Protein AF-A0A378INN4-F1 (afdb_monomer_lite)

Sequence (80 aa):
MNLIMDKEQIIQSPVGLKPHVVLLGAGASMVSFPCGDANGNRLPVMNNLIEIVHLEEILKKHHLNPTVNFEKIYRLINIL

Structure (mmCIF, N/CA/C/O backbone):
data_AF-A0A378INN4-F1
#
_entry.id   AF-A0A378INN4-F1
#
loop_
_atom_site.group_PDB
_atom_site.id
_atom_site.type_symbol
_atom_site.label_atom_id
_atom_site.label_alt_id
_atom_site.label_comp_id
_atom_site.label_asym_id
_atom_site.label_entity_id
_atom_site.label_seq_id
_atom_site.pdbx_PDB_ins_code
_atom_site.Cartn_x
_atom_site.Cartn_y
_atom_site.Cartn_z
_atom_site.occupancy
_atom_site.B_iso_or_equiv
_atom_site.auth_seq_id
_atom_site.auth_comp_id
_atom_site.auth_asym_id
_atom_site.auth_atom_id
_atom_site.pdbx_PDB_model_num
ATOM 1 N N . MET A 1 1 ? -38.271 7.597 2.231 1.00 37.72 1 MET A N 1
ATOM 2 C CA . MET A 1 1 ? -37.566 8.892 2.320 1.00 37.72 1 MET A CA 1
ATOM 3 C C . MET A 1 1 ? -36.138 8.651 1.853 1.00 37.72 1 MET A C 1
ATOM 5 O O . MET A 1 1 ? -35.395 8.001 2.574 1.00 37.72 1 MET A O 1
ATOM 9 N N . ASN A 1 2 ? -35.788 9.033 0.620 1.00 42.56 2 ASN A N 1
ATOM 10 C CA . ASN A 1 2 ? -34.409 8.891 0.142 1.00 42.56 2 ASN A CA 1
ATOM 11 C C . ASN A 1 2 ? -33.590 10.039 0.726 1.00 42.56 2 ASN A C 1
ATOM 13 O O . ASN A 1 2 ? -33.764 11.188 0.331 1.00 42.56 2 ASN A O 1
ATOM 17 N N . LEU A 1 3 ? -32.738 9.722 1.698 1.00 55.38 3 LEU A N 1
ATOM 18 C CA . LEU A 1 3 ? -31.713 10.635 2.185 1.00 55.38 3 LEU A CA 1
ATOM 19 C C . LEU A 1 3 ? -30.649 10.754 1.093 1.00 55.38 3 LEU A C 1
ATOM 21 O O . LEU A 1 3 ? -29.837 9.850 0.907 1.00 55.38 3 LEU A O 1
ATOM 25 N N . ILE A 1 4 ? -30.681 11.856 0.347 1.00 62.56 4 ILE A N 1
ATOM 26 C CA . ILE A 1 4 ? -29.542 12.279 -0.464 1.00 62.56 4 ILE A CA 1
ATOM 27 C C . ILE A 1 4 ? -28.532 12.843 0.537 1.00 62.56 4 ILE A C 1
ATOM 29 O O . ILE A 1 4 ? -28.677 13.975 0.987 1.00 62.56 4 ILE A O 1
ATOM 33 N N . MET A 1 5 ? -27.583 12.013 0.972 1.00 64.25 5 MET A N 1
ATOM 34 C CA . MET A 1 5 ? -26.469 12.474 1.798 1.00 64.25 5 MET A CA 1
ATOM 35 C C . MET A 1 5 ? -25.412 13.108 0.904 1.00 64.25 5 MET A C 1
ATOM 37 O O . MET A 1 5 ? -25.058 12.555 -0.140 1.00 64.25 5 MET A O 1
ATOM 41 N N . ASP A 1 6 ? -24.907 14.258 1.333 1.00 74.62 6 ASP A N 1
ATOM 42 C CA . ASP A 1 6 ? -23.761 14.887 0.699 1.00 74.62 6 ASP A CA 1
ATOM 43 C C . ASP A 1 6 ? -22.476 14.065 0.931 1.00 74.62 6 ASP A C 1
ATOM 45 O O . ASP A 1 6 ? -22.337 13.343 1.925 1.00 74.62 6 ASP A O 1
ATOM 49 N N . LYS A 1 7 ? -21.526 14.168 -0.004 1.00 71.25 7 LYS A N 1
ATOM 50 C CA . LYS A 1 7 ? -20.246 13.446 0.018 1.00 71.25 7 LYS A CA 1
ATOM 51 C C . LYS A 1 7 ? -19.474 13.707 1.307 1.00 71.25 7 LYS A C 1
ATOM 53 O O . LYS A 1 7 ? -18.899 12.775 1.865 1.00 71.25 7 LYS A O 1
ATOM 58 N N . GLU A 1 8 ? -19.481 14.946 1.794 1.00 74.38 8 GLU A N 1
ATOM 59 C CA . GLU A 1 8 ? -18.764 15.329 3.012 1.00 74.38 8 GLU A CA 1
ATOM 60 C C . GLU A 1 8 ? -19.371 14.667 4.254 1.00 74.38 8 GLU A C 1
ATOM 62 O O . GLU A 1 8 ? -18.639 14.169 5.110 1.00 74.38 8 GLU A O 1
ATOM 67 N N . GLN A 1 9 ? -20.702 14.560 4.315 1.00 67.25 9 GLN A N 1
ATOM 68 C CA . GLN A 1 9 ? -21.396 13.896 5.421 1.00 67.25 9 GLN A CA 1
ATOM 69 C C . GLN A 1 9 ? -21.137 12.385 5.452 1.00 67.25 9 GLN A C 1
ATOM 71 O O . GLN A 1 9 ? -20.972 11.828 6.535 1.00 67.25 9 GLN A O 1
ATOM 76 N N . ILE A 1 10 ? -21.038 11.728 4.291 1.00 68.69 10 I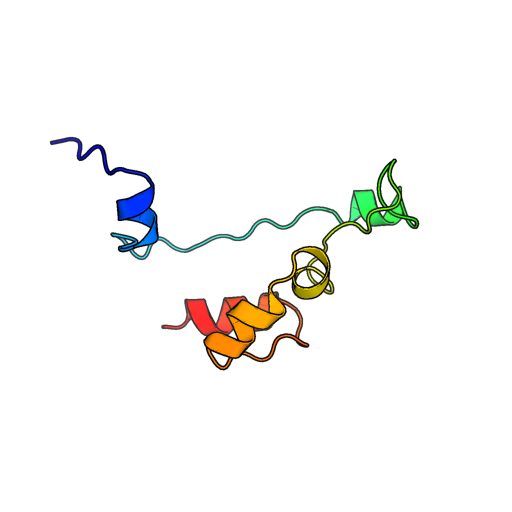LE A N 1
ATOM 77 C CA . ILE A 1 10 ? -20.695 10.296 4.196 1.00 68.69 10 ILE A CA 1
ATOM 78 C C . ILE A 1 10 ? -19.261 10.034 4.678 1.00 68.69 10 ILE A C 1
ATOM 80 O O . ILE A 1 10 ? -19.004 9.017 5.319 1.00 68.69 10 ILE A O 1
ATOM 84 N N . ILE A 1 11 ? -18.329 10.947 4.389 1.00 68.00 11 ILE A N 1
ATOM 85 C CA . ILE A 1 11 ? -16.933 10.839 4.838 1.00 68.00 11 ILE A CA 1
ATOM 86 C C . ILE A 1 11 ? -16.834 11.039 6.356 1.00 68.00 11 ILE A C 1
ATOM 88 O O . ILE A 1 11 ? -16.105 10.311 7.027 1.00 68.00 11 ILE A O 1
ATOM 92 N N . GLN A 1 12 ? -17.561 12.019 6.902 1.00 63.56 12 GLN A N 1
ATOM 93 C CA . GLN A 1 12 ? -17.504 12.362 8.327 1.00 63.56 12 GLN A CA 1
ATOM 94 C C . GLN A 1 12 ? -18.280 11.386 9.218 1.00 63.56 12 GLN A C 1
ATOM 96 O O . GLN A 1 12 ? -17.906 11.167 10.369 1.00 63.56 12 GLN A O 1
ATOM 101 N N . SER A 1 13 ? -19.357 10.800 8.700 1.00 60.81 13 SER A N 1
ATOM 102 C CA . SER A 1 13 ? -20.153 9.795 9.393 1.00 60.81 13 SER A CA 1
ATOM 103 C C . SER A 1 13 ? -20.537 8.706 8.393 1.00 60.81 13 SER A C 1
ATOM 105 O O . SER A 1 13 ? -21.560 8.825 7.716 1.00 60.81 13 SER A O 1
ATOM 107 N N . PRO A 1 14 ? -19.726 7.640 8.266 1.00 60.88 14 PRO A N 1
ATOM 108 C CA . PRO A 1 14 ? -20.072 6.498 7.434 1.00 60.88 14 PRO A CA 1
ATOM 109 C C . PRO A 1 14 ? -21.263 5.768 8.076 1.00 60.88 14 PRO A C 1
ATOM 111 O O . PRO A 1 14 ? -21.109 4.846 8.876 1.00 60.88 14 PRO A O 1
ATOM 114 N N . VAL A 1 15 ? -22.484 6.230 7.795 1.00 51.88 15 VAL A N 1
ATOM 115 C CA . VAL A 1 15 ? -23.706 5.642 8.347 1.00 51.88 15 VAL A CA 1
ATOM 116 C C . VAL A 1 15 ? -23.929 4.280 7.691 1.00 51.88 15 VAL A C 1
ATOM 118 O O . VAL A 1 15 ? -24.297 4.180 6.521 1.00 51.88 15 VAL A O 1
ATOM 121 N N . GLY A 1 16 ? -23.714 3.224 8.476 1.00 55.72 16 GLY A N 1
ATOM 122 C CA . GLY A 1 16 ? -23.872 1.831 8.071 1.00 55.72 16 GLY A CA 1
ATOM 123 C C . GLY A 1 16 ? -22.524 1.161 7.832 1.00 55.72 16 GLY A C 1
ATOM 124 O O . GLY A 1 16 ? -21.953 1.303 6.755 1.00 55.72 16 GLY A O 1
ATOM 125 N N . LEU A 1 17 ? -22.079 0.385 8.829 1.00 56.78 17 LEU A N 1
ATOM 126 C CA . LEU A 1 17 ? -20.968 -0.582 8.814 1.00 56.78 17 LEU A CA 1
ATOM 127 C C . LEU A 1 17 ? -21.195 -1.680 7.758 1.00 56.78 17 LEU A C 1
ATOM 129 O O . LEU A 1 17 ? -21.308 -2.867 8.062 1.00 56.78 17 LEU A O 1
ATOM 133 N N . LYS A 1 18 ? -21.360 -1.297 6.494 1.00 59.97 18 LYS A N 1
ATOM 134 C CA . LYS A 1 18 ? -21.372 -2.252 5.397 1.00 59.97 18 LYS A CA 1
ATOM 135 C C . LYS A 1 18 ? -19.953 -2.806 5.290 1.00 59.97 18 LYS A C 1
ATOM 137 O O . LYS A 1 18 ? -19.014 -2.016 5.394 1.00 59.97 18 LYS A O 1
ATOM 142 N N . PRO A 1 19 ? -19.782 -4.122 5.083 1.00 66.19 19 PRO A N 1
ATOM 143 C CA . PRO A 1 19 ? -18.463 -4.700 4.887 1.00 66.19 19 PRO A CA 1
ATOM 144 C C . PRO A 1 19 ? -17.727 -3.903 3.816 1.00 66.19 19 PRO A C 1
ATOM 146 O O . PRO A 1 19 ? -18.184 -3.819 2.672 1.00 66.19 19 PRO A O 1
ATOM 149 N N . HIS A 1 20 ? -16.623 -3.267 4.195 1.00 72.44 20 HIS A N 1
ATOM 150 C CA . HIS A 1 20 ? -15.781 -2.610 3.218 1.00 72.44 20 HIS A CA 1
ATOM 151 C C . HIS A 1 20 ? -15.137 -3.719 2.374 1.00 72.44 20 HIS A C 1
ATOM 153 O O . HIS A 1 20 ? -14.728 -4.764 2.896 1.00 72.44 20 HIS A O 1
ATOM 159 N N . VAL A 1 21 ? -15.024 -3.503 1.067 1.00 71.62 21 VAL A N 1
ATOM 160 C CA . VAL A 1 21 ? -14.271 -4.387 0.172 1.00 71.62 21 VAL A CA 1
ATOM 161 C C . VAL A 1 21 ? -13.243 -3.539 -0.552 1.00 71.62 21 VAL A C 1
ATOM 163 O O . VAL A 1 21 ? -13.594 -2.578 -1.235 1.00 71.62 21 VAL A O 1
ATOM 166 N N . VAL A 1 22 ? -11.971 -3.905 -0.414 1.00 74.19 22 VAL A N 1
ATOM 167 C CA . VAL A 1 22 ? -10.874 -3.297 -1.167 1.00 74.19 22 VAL A CA 1
ATOM 168 C C . VAL A 1 22 ? -10.494 -4.249 -2.289 1.00 74.19 22 VAL A C 1
ATOM 170 O O . VAL A 1 22 ? -9.923 -5.311 -2.053 1.00 74.19 22 VAL A O 1
ATOM 173 N N . LEU A 1 23 ? -10.828 -3.865 -3.520 1.00 75.31 23 LEU A N 1
ATOM 174 C CA . LEU A 1 23 ? -10.366 -4.548 -4.724 1.00 75.31 23 LEU A CA 1
ATOM 175 C C . LEU A 1 23 ? -9.127 -3.824 -5.235 1.00 75.31 23 LEU A C 1
ATOM 177 O O . LEU A 1 23 ? -9.217 -2.705 -5.735 1.00 75.31 23 LEU A O 1
ATOM 181 N N . LEU A 1 24 ? -7.972 -4.468 -5.101 1.00 78.94 24 LEU A N 1
ATOM 182 C CA . LEU A 1 24 ? -6.712 -3.937 -5.594 1.00 78.94 24 LEU A CA 1
ATOM 183 C C . LEU A 1 24 ? -6.227 -4.774 -6.777 1.00 78.94 24 LEU A C 1
ATOM 185 O O . LEU A 1 24 ? -5.978 -5.971 -6.639 1.00 78.94 24 LEU A O 1
ATOM 189 N N . GLY A 1 25 ? -6.089 -4.141 -7.940 1.00 72.81 25 GLY A N 1
ATOM 190 C CA . GLY A 1 25 ? -5.674 -4.795 -9.175 1.00 72.81 25 GLY A CA 1
ATOM 191 C C . GLY A 1 25 ? -4.575 -4.013 -9.880 1.00 72.81 25 GLY A C 1
ATOM 192 O O . GLY A 1 25 ? -4.824 -2.939 -10.408 1.00 72.81 25 GLY A O 1
ATOM 193 N N . ALA A 1 26 ? -3.370 -4.576 -9.917 1.00 83.69 26 ALA A N 1
ATOM 194 C CA . ALA A 1 26 ? -2.307 -4.172 -10.842 1.00 83.69 26 ALA A CA 1
ATOM 195 C C . ALA A 1 26 ? -1.291 -5.301 -11.087 1.00 83.69 26 ALA A C 1
ATOM 197 O O . ALA A 1 26 ? -0.237 -5.051 -11.649 1.00 83.69 26 ALA A O 1
ATOM 198 N N . GLY A 1 27 ? -1.573 -6.545 -10.670 1.00 84.75 27 GLY A N 1
ATOM 199 C CA . GLY A 1 27 ? -0.600 -7.644 -10.743 1.00 84.75 27 GLY A CA 1
ATOM 200 C C . GLY A 1 27 ? -0.153 -7.946 -12.175 1.00 84.75 27 GLY A C 1
ATOM 201 O O . GLY A 1 27 ? 1.039 -7.939 -12.458 1.00 84.75 27 GLY A O 1
ATOM 202 N N . ALA A 1 28 ? -1.106 -8.123 -13.095 1.00 87.56 28 ALA A N 1
ATOM 203 C CA . ALA A 1 28 ? -0.796 -8.311 -14.513 1.00 87.56 28 ALA A CA 1
ATOM 204 C C . ALA A 1 28 ? -0.097 -7.078 -15.108 1.00 87.56 28 ALA A C 1
ATOM 206 O O . ALA A 1 28 ? 0.903 -7.212 -15.805 1.00 87.56 28 ALA A O 1
ATOM 207 N N . SER A 1 29 ? -0.573 -5.876 -14.770 1.00 88.56 29 SER A N 1
ATOM 208 C CA . SER A 1 29 ? 0.040 -4.625 -15.216 1.00 88.56 29 SER A CA 1
ATOM 209 C C . SER A 1 29 ? 1.479 -4.475 -14.715 1.00 88.56 29 SER A C 1
ATOM 211 O O . SER A 1 29 ? 2.329 -4.060 -15.482 1.00 88.56 29 SER A O 1
ATOM 213 N N . MET A 1 30 ? 1.794 -4.869 -13.480 1.00 91.00 30 MET A N 1
ATOM 214 C CA . MET A 1 30 ? 3.158 -4.828 -12.938 1.00 91.00 30 MET A CA 1
ATOM 215 C C . MET A 1 30 ? 4.105 -5.782 -13.661 1.00 91.00 30 MET A C 1
ATOM 217 O O . MET A 1 30 ? 5.281 -5.469 -13.807 1.00 91.00 30 MET A O 1
ATOM 221 N N . VAL A 1 31 ? 3.605 -6.930 -14.127 1.00 89.56 31 VAL A N 1
ATOM 222 C CA . VAL A 1 31 ? 4.399 -7.865 -14.937 1.00 89.56 31 VAL A CA 1
ATOM 223 C C . VAL A 1 31 ? 4.628 -7.304 -16.342 1.00 89.56 31 VAL A C 1
ATOM 225 O O . VAL A 1 31 ? 5.736 -7.394 -16.863 1.00 89.56 31 VAL A O 1
ATOM 228 N N . SER A 1 32 ? 3.604 -6.697 -16.942 1.00 92.56 32 SER A N 1
ATOM 229 C CA . SER A 1 32 ? 3.691 -6.099 -18.281 1.00 92.56 32 SER A CA 1
ATOM 230 C C . SER A 1 32 ? 4.476 -4.783 -18.310 1.00 92.56 32 SER A C 1
ATOM 232 O O . SER A 1 32 ? 5.060 -4.437 -19.333 1.00 92.56 32 SER A O 1
ATOM 234 N N . PHE A 1 33 ? 4.492 -4.053 -17.196 1.00 91.94 33 PHE A N 1
ATOM 235 C CA . PHE A 1 33 ? 5.089 -2.729 -17.051 1.00 91.94 33 PHE A CA 1
ATOM 236 C C . PHE A 1 33 ? 6.032 -2.696 -15.832 1.00 91.94 33 PHE A C 1
ATOM 238 O O . PHE A 1 33 ? 5.754 -2.019 -14.839 1.00 91.94 33 PHE A O 1
ATOM 245 N N . PRO A 1 34 ? 7.168 -3.422 -15.877 1.00 87.94 34 PRO A N 1
ATOM 246 C CA . PRO A 1 34 ? 8.071 -3.561 -14.730 1.00 87.94 34 PRO A CA 1
ATOM 247 C C . PRO A 1 34 ? 8.725 -2.237 -14.310 1.00 87.94 34 PRO A C 1
ATOM 249 O O . PRO A 1 34 ? 9.136 -2.085 -13.162 1.00 87.94 34 PRO A O 1
ATOM 252 N N . CYS A 1 35 ? 8.795 -1.270 -15.228 1.00 91.31 35 CYS A N 1
ATOM 253 C CA . CYS A 1 35 ? 9.332 0.068 -14.987 1.00 91.31 35 CYS A CA 1
ATOM 254 C C . CYS A 1 35 ? 8.250 1.101 -14.620 1.00 91.31 35 CYS A C 1
ATOM 256 O O . CYS A 1 35 ? 8.559 2.286 -14.534 1.00 91.31 35 CYS A O 1
ATOM 258 N N . GLY A 1 36 ? 7.003 0.670 -14.404 1.00 90.81 36 GLY A N 1
ATOM 259 C CA . GLY A 1 36 ? 5.877 1.564 -14.146 1.00 90.81 36 GLY A CA 1
ATOM 260 C C . GLY A 1 36 ? 5.096 1.955 -15.401 1.00 90.81 36 GLY A C 1
ATOM 261 O O . GLY A 1 36 ? 5.314 1.414 -16.482 1.00 90.81 36 GLY A O 1
ATOM 262 N N . ASP A 1 37 ? 4.140 2.867 -15.234 1.00 91.00 37 ASP A N 1
ATOM 263 C CA . ASP A 1 37 ? 3.288 3.370 -16.313 1.00 91.00 37 ASP A CA 1
ATOM 264 C C . ASP A 1 37 ? 4.073 4.155 -17.388 1.00 91.00 37 ASP A C 1
ATOM 266 O O . ASP A 1 37 ? 5.295 4.297 -17.337 1.00 91.00 37 ASP A O 1
ATOM 270 N N . ALA A 1 38 ? 3.362 4.710 -18.375 1.00 92.38 38 ALA A N 1
ATOM 271 C CA . ALA A 1 38 ? 3.967 5.501 -19.451 1.00 92.38 38 ALA A CA 1
ATOM 272 C C . ALA A 1 38 ? 4.761 6.737 -18.969 1.00 92.38 38 ALA A C 1
ATOM 274 O O . ALA A 1 38 ? 5.553 7.282 -19.733 1.00 92.38 38 ALA A O 1
ATOM 275 N N . ASN A 1 39 ? 4.562 7.170 -17.722 1.00 93.56 39 ASN A N 1
ATOM 276 C CA . ASN A 1 39 ? 5.254 8.292 -17.093 1.00 93.56 39 ASN A CA 1
ATOM 277 C C . ASN A 1 39 ? 6.342 7.834 -16.101 1.00 93.56 39 ASN A C 1
ATOM 279 O O . ASN A 1 39 ? 6.944 8.670 -15.431 1.00 93.56 39 ASN A O 1
ATOM 283 N N . GLY A 1 40 ? 6.597 6.527 -15.983 1.00 91.00 40 GLY A N 1
ATOM 284 C CA . GLY A 1 40 ? 7.552 5.955 -15.033 1.00 91.00 40 GLY A CA 1
ATOM 285 C C . GLY A 1 40 ? 7.028 5.852 -13.597 1.00 91.00 40 GLY A C 1
ATOM 286 O O . GLY A 1 40 ? 7.808 5.587 -12.679 1.00 91.00 40 GLY A O 1
ATOM 287 N N . ASN A 1 41 ? 5.723 6.039 -13.365 1.00 92.19 41 ASN A N 1
ATOM 288 C CA . ASN A 1 41 ? 5.154 5.847 -12.034 1.00 92.19 41 ASN A CA 1
ATOM 289 C C . ASN A 1 41 ? 5.022 4.353 -11.736 1.00 92.19 41 ASN A C 1
ATOM 291 O O . ASN A 1 41 ? 4.396 3.604 -12.488 1.00 92.19 41 ASN A O 1
ATOM 295 N N . ARG A 1 42 ? 5.562 3.911 -10.598 1.00 92.88 42 ARG A N 1
ATOM 296 C CA . ARG A 1 42 ? 5.385 2.532 -10.116 1.00 92.88 42 ARG A CA 1
ATOM 297 C C . ARG A 1 42 ? 3.900 2.240 -9.888 1.00 92.88 42 ARG A C 1
ATOM 299 O O . ARG A 1 42 ? 3.188 3.077 -9.336 1.00 92.88 42 ARG A O 1
ATOM 306 N N . LEU A 1 43 ? 3.439 1.045 -10.261 1.00 92.69 43 LEU A N 1
ATOM 307 C CA . LEU A 1 43 ? 2.029 0.698 -10.078 1.00 92.69 43 LEU A CA 1
ATOM 308 C C . LEU A 1 43 ? 1.772 0.194 -8.645 1.00 92.69 43 LEU A C 1
ATOM 310 O O . LEU A 1 43 ? 2.588 -0.555 -8.089 1.00 92.69 43 LEU A O 1
ATOM 314 N N . PRO A 1 44 ? 0.635 0.579 -8.043 1.00 91.88 44 PRO A N 1
ATOM 315 C CA . PRO A 1 44 ? 0.266 0.135 -6.709 1.00 91.88 44 PRO A CA 1
ATOM 316 C C . PRO A 1 44 ? -0.242 -1.314 -6.726 1.00 91.88 44 PRO A C 1
ATOM 318 O O . PRO A 1 44 ? -1.232 -1.650 -7.372 1.00 91.88 44 PRO A O 1
ATOM 321 N N . VAL A 1 45 ? 0.411 -2.172 -5.951 1.00 91.25 45 VAL A N 1
ATOM 322 C CA . VAL A 1 45 ? 0.003 -3.537 -5.598 1.00 91.25 45 VAL A CA 1
ATOM 323 C C . VAL A 1 45 ? -0.029 -3.688 -4.079 1.00 91.25 45 VAL A C 1
ATOM 325 O O . VAL A 1 45 ? 0.437 -2.822 -3.347 1.00 91.25 45 VAL A O 1
ATOM 328 N N . MET A 1 46 ? -0.568 -4.797 -3.566 1.00 90.44 46 MET A N 1
ATOM 329 C CA . MET A 1 46 ? -0.863 -4.925 -2.129 1.00 90.44 46 MET A CA 1
ATOM 330 C C . MET A 1 46 ? 0.376 -4.713 -1.238 1.00 90.44 46 MET A C 1
ATOM 332 O O . MET A 1 46 ? 0.281 -4.141 -0.153 1.00 90.44 46 MET A O 1
ATOM 336 N N . ASN A 1 47 ? 1.550 -5.129 -1.722 1.00 89.88 47 ASN A N 1
ATOM 337 C CA . ASN A 1 47 ? 2.814 -5.006 -0.996 1.00 89.88 47 ASN A CA 1
ATOM 338 C C . ASN A 1 47 ? 3.361 -3.571 -0.914 1.00 89.88 47 ASN A C 1
ATOM 340 O O . ASN A 1 47 ? 4.038 -3.270 0.060 1.00 89.88 47 ASN A O 1
ATOM 344 N N . ASN A 1 48 ? 3.105 -2.711 -1.905 1.00 92.25 48 ASN A N 1
ATOM 345 C CA . ASN A 1 48 ? 3.666 -1.352 -1.977 1.00 92.25 48 ASN A CA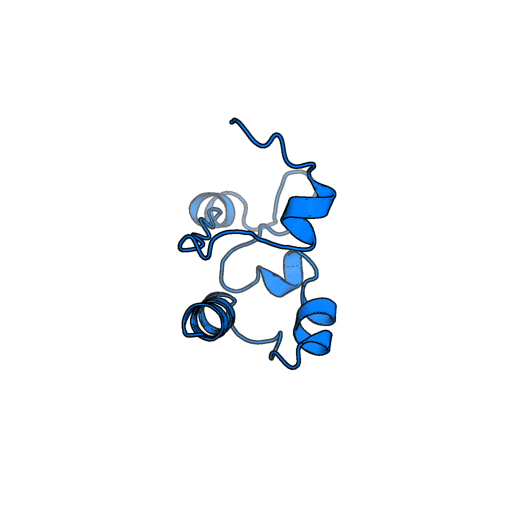 1
ATOM 346 C C . ASN A 1 48 ? 2.588 -0.254 -1.967 1.00 92.25 48 ASN A C 1
ATOM 348 O O . ASN A 1 48 ? 2.915 0.916 -2.128 1.00 92.25 48 ASN A O 1
ATOM 352 N N . LEU A 1 49 ? 1.310 -0.608 -1.783 1.00 93.19 49 LEU A N 1
ATOM 353 C CA . LEU A 1 49 ? 0.186 0.324 -1.869 1.00 93.19 49 LEU A CA 1
ATOM 354 C C . LEU A 1 49 ? 0.402 1.558 -0.993 1.00 93.19 49 LEU A C 1
ATOM 356 O O . LEU A 1 49 ? 0.255 2.673 -1.476 1.00 93.19 49 LEU A O 1
ATOM 360 N N . ILE A 1 50 ? 0.780 1.340 0.268 1.00 94.69 50 ILE A N 1
ATOM 361 C CA . ILE A 1 50 ? 0.981 2.402 1.260 1.00 94.69 50 ILE A CA 1
ATOM 362 C C . ILE A 1 50 ? 1.998 3.429 0.762 1.00 94.69 50 ILE A C 1
ATOM 364 O O . ILE A 1 50 ? 1.712 4.618 0.827 1.00 94.69 50 ILE A O 1
ATOM 368 N N . GLU A 1 51 ? 3.116 2.952 0.214 1.00 94.50 51 GLU A N 1
ATOM 369 C CA . GLU A 1 51 ? 4.197 3.777 -0.329 1.00 94.50 51 GLU A CA 1
ATOM 370 C C . GLU A 1 51 ? 3.749 4.554 -1.570 1.00 94.50 51 GLU A C 1
ATOM 372 O O . GLU A 1 51 ? 3.939 5.762 -1.665 1.00 94.50 51 GLU A O 1
ATOM 377 N N . ILE A 1 52 ? 3.131 3.869 -2.536 1.00 93.44 52 ILE A N 1
ATOM 378 C CA . ILE A 1 52 ? 2.777 4.478 -3.826 1.00 93.44 52 ILE A CA 1
ATOM 379 C C . ILE A 1 52 ? 1.683 5.539 -3.682 1.00 93.44 52 ILE A C 1
ATOM 381 O O . ILE A 1 52 ? 1.693 6.534 -4.408 1.00 93.44 52 ILE A O 1
ATOM 385 N N . VAL A 1 53 ? 0.740 5.344 -2.757 1.00 92.06 53 VAL A N 1
ATOM 386 C CA . VAL A 1 53 ? -0.375 6.280 -2.537 1.00 92.06 53 VAL A CA 1
ATOM 387 C C . VAL A 1 53 ? -0.196 7.168 -1.302 1.00 92.06 53 VAL A C 1
ATOM 389 O O . VAL A 1 53 ? -1.122 7.889 -0.941 1.00 92.06 53 VAL A O 1
ATOM 392 N N . HIS A 1 54 ? 0.995 7.162 -0.698 1.00 94.50 54 HIS A N 1
ATOM 393 C C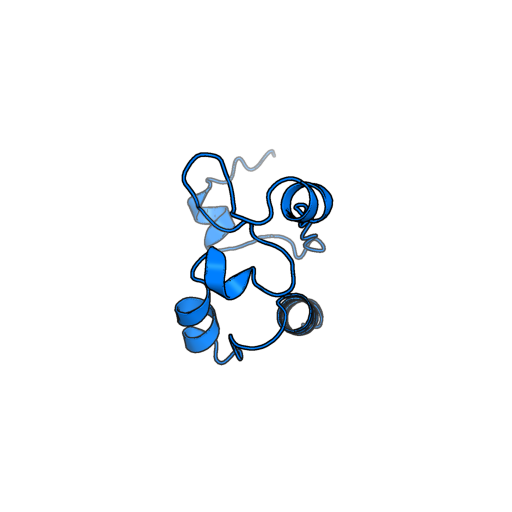A . HIS A 1 54 ? 1.403 8.051 0.394 1.00 94.50 54 HIS A CA 1
ATOM 394 C C . HIS A 1 54 ? 0.503 7.974 1.645 1.00 94.50 54 HIS A C 1
ATOM 396 O O . HIS A 1 54 ? 0.083 8.991 2.206 1.00 94.50 54 HIS A O 1
ATOM 402 N N . LEU A 1 55 ? 0.158 6.756 2.080 1.00 93.75 55 LEU A N 1
ATOM 403 C CA . LEU A 1 55 ? -0.704 6.529 3.250 1.00 93.75 55 LEU A CA 1
ATOM 404 C C . LEU A 1 55 ? 0.060 6.504 4.583 1.00 93.75 55 LEU A C 1
ATOM 406 O O . LEU A 1 55 ? -0.542 6.301 5.636 1.00 93.75 55 LEU A O 1
ATOM 410 N N . GLU A 1 56 ? 1.374 6.698 4.591 1.00 95.94 56 GLU A N 1
ATOM 411 C CA . GLU A 1 56 ? 2.197 6.548 5.789 1.00 95.94 56 GLU A CA 1
ATOM 412 C C . GLU A 1 56 ? 1.780 7.508 6.897 1.00 95.94 56 GLU A C 1
ATOM 414 O O . GLU A 1 56 ? 1.609 7.092 8.042 1.00 95.94 56 GLU A O 1
ATOM 419 N N . GLU A 1 57 ? 1.591 8.785 6.567 1.00 95.38 57 GLU A N 1
ATOM 420 C CA . GLU A 1 57 ? 1.293 9.816 7.563 1.00 95.38 57 GLU A CA 1
ATOM 421 C C . GLU A 1 57 ? -0.098 9.630 8.179 1.00 95.38 57 GLU A C 1
ATOM 423 O O . GLU A 1 57 ? -0.262 9.761 9.394 1.00 95.38 57 GLU A O 1
ATOM 428 N N . ILE A 1 58 ? -1.094 9.233 7.376 1.00 93.38 58 ILE A N 1
ATOM 429 C CA . ILE A 1 58 ? -2.435 8.934 7.894 1.00 93.38 58 ILE A CA 1
ATOM 430 C C . ILE A 1 58 ? -2.425 7.678 8.771 1.00 93.38 58 ILE A C 1
ATOM 432 O O . ILE A 1 58 ? -3.029 7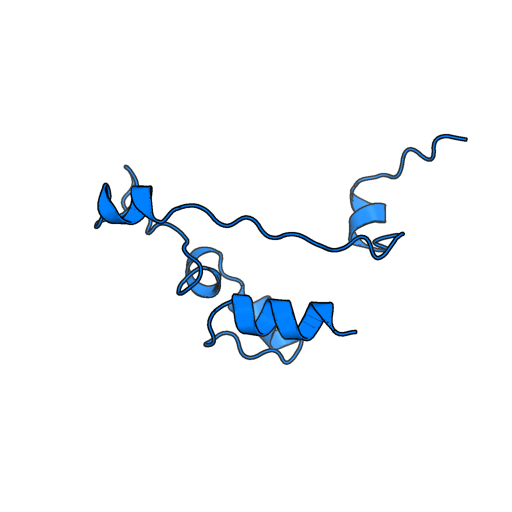.679 9.842 1.00 93.38 58 ILE A O 1
ATOM 436 N N . LEU A 1 59 ? -1.690 6.632 8.389 1.00 93.81 59 LEU A N 1
ATOM 437 C CA . LEU A 1 59 ? -1.577 5.419 9.200 1.00 93.81 59 LEU A CA 1
ATOM 438 C C . LEU A 1 59 ? -0.871 5.696 10.532 1.00 93.81 59 LEU A C 1
ATOM 440 O O . LEU A 1 59 ? -1.380 5.305 11.584 1.00 93.81 59 LEU A O 1
ATOM 444 N N . LYS A 1 60 ? 0.239 6.446 10.512 1.00 95.38 60 LYS A N 1
ATOM 445 C CA . LYS A 1 60 ? 0.961 6.863 11.726 1.00 95.38 60 LYS A CA 1
ATOM 446 C C . LYS A 1 60 ? 0.081 7.694 12.655 1.00 95.38 60 LYS A C 1
ATOM 448 O O . LYS A 1 60 ? 0.067 7.437 13.856 1.00 95.38 60 LYS A O 1
ATOM 453 N N . LYS A 1 61 ? -0.694 8.642 12.110 1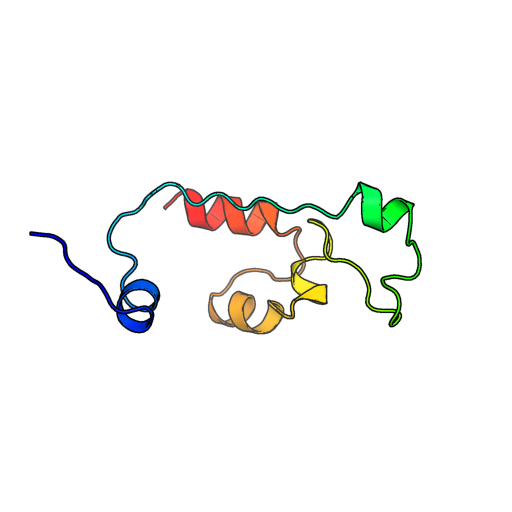.00 95.38 61 LYS A N 1
ATOM 454 C CA . LYS A 1 61 ? -1.656 9.456 12.874 1.00 95.38 61 LYS A CA 1
ATOM 455 C C . LYS A 1 61 ? -2.667 8.597 13.645 1.00 95.38 61 LYS A C 1
ATOM 457 O O . LYS A 1 61 ? -3.109 8.991 14.720 1.00 95.38 61 LYS A O 1
ATOM 462 N N . HIS A 1 62 ? -3.012 7.425 13.115 1.00 91.69 62 HIS A N 1
ATOM 463 C CA . HIS A 1 62 ? -3.917 6.463 13.744 1.00 91.69 62 HIS A CA 1
ATOM 464 C C . HIS A 1 62 ? -3.195 5.319 14.481 1.00 91.69 62 HIS A C 1
ATOM 466 O O . HIS A 1 62 ? -3.832 4.329 14.829 1.00 91.69 62 HIS A O 1
ATOM 472 N N . HIS A 1 63 ? -1.896 5.459 14.772 1.00 93.81 63 HIS A N 1
ATOM 473 C CA . HIS A 1 63 ? -1.077 4.468 15.486 1.00 93.81 63 HIS A CA 1
ATOM 474 C C . HIS A 1 63 ? -0.994 3.097 14.788 1.00 93.81 63 HIS A C 1
ATOM 476 O O . HIS A 1 63 ? -0.789 2.066 15.430 1.00 93.81 63 HIS A O 1
ATOM 482 N N . LEU A 1 64 ? -1.133 3.078 13.462 1.00 93.00 64 LEU A N 1
ATOM 483 C CA . LEU A 1 64 ? -0.980 1.886 12.633 1.00 93.00 64 LEU A CA 1
ATOM 484 C C . LEU A 1 64 ? 0.427 1.854 12.031 1.00 93.00 64 LEU A C 1
ATOM 486 O O . LEU A 1 64 ? 0.969 2.885 11.636 1.00 93.00 64 LEU A O 1
ATOM 490 N N . ASN A 1 65 ? 1.027 0.664 11.945 1.00 94.44 65 ASN A N 1
ATOM 491 C CA . ASN A 1 65 ? 2.354 0.501 11.353 1.00 94.44 65 ASN A CA 1
ATOM 492 C C . ASN A 1 65 ? 2.276 0.633 9.816 1.00 94.44 65 ASN A C 1
ATOM 494 O O . ASN A 1 65 ? 1.669 -0.235 9.193 1.00 94.44 65 ASN A O 1
ATOM 498 N N . PRO A 1 66 ? 2.906 1.641 9.183 1.00 93.75 66 PRO A N 1
ATOM 499 C CA . PRO A 1 66 ? 2.825 1.843 7.736 1.00 93.75 66 PRO A CA 1
ATOM 500 C C . PRO A 1 66 ? 3.749 0.922 6.922 1.00 93.75 66 PRO A C 1
ATOM 502 O O . PRO A 1 66 ? 3.668 0.912 5.702 1.00 93.75 66 PRO A O 1
ATOM 505 N N . THR A 1 67 ? 4.646 0.160 7.557 1.00 94.00 67 THR A N 1
ATOM 506 C CA . THR A 1 67 ? 5.640 -0.667 6.842 1.00 94.00 67 THR A CA 1
ATOM 507 C C . THR A 1 67 ? 5.153 -2.078 6.529 1.00 94.00 67 THR A C 1
ATOM 509 O O . THR A 1 67 ? 5.848 -2.853 5.873 1.00 94.00 67 THR A O 1
ATOM 512 N N . VAL A 1 68 ? 3.970 -2.451 7.019 1.00 93.56 68 VAL A N 1
ATOM 513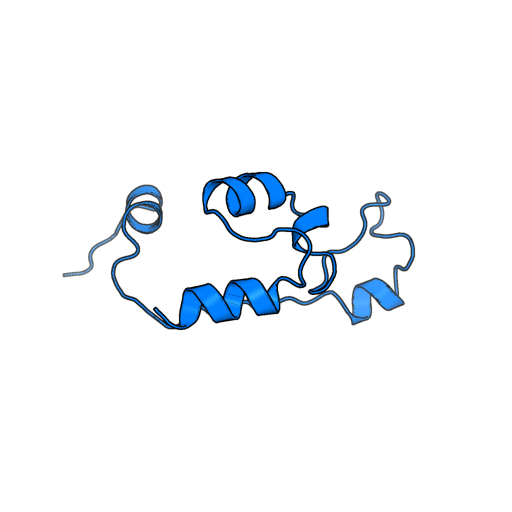 C CA . VAL A 1 68 ? 3.386 -3.767 6.753 1.00 93.56 68 VAL A CA 1
ATOM 514 C C . VAL A 1 68 ? 2.588 -3.755 5.456 1.00 93.56 68 VAL A C 1
ATOM 516 O O . VAL A 1 68 ? 2.078 -2.726 5.034 1.00 93.56 68 VAL A O 1
ATOM 519 N N . ASN A 1 69 ? 2.407 -4.930 4.855 1.00 93.00 69 ASN A N 1
ATOM 520 C CA . ASN A 1 69 ? 1.456 -5.101 3.760 1.00 93.00 69 ASN A CA 1
ATOM 521 C C . ASN A 1 69 ? 0.055 -4.591 4.172 1.00 93.00 69 ASN A C 1
ATOM 523 O O . ASN A 1 69 ? -0.417 -4.890 5.276 1.00 93.00 69 ASN A O 1
ATOM 527 N N . PHE A 1 70 ? -0.602 -3.854 3.272 1.00 91.56 70 PHE A N 1
ATOM 528 C CA . PHE A 1 70 ? -1.881 -3.191 3.533 1.00 91.56 70 PHE A CA 1
ATOM 529 C C . PHE A 1 70 ? -2.992 -4.146 4.003 1.00 91.56 70 PHE A C 1
ATOM 531 O O . PHE A 1 70 ? -3.804 -3.769 4.845 1.00 91.56 70 PHE A O 1
ATOM 538 N N . GLU A 1 71 ? -2.992 -5.403 3.556 1.00 90.06 71 GLU A N 1
ATOM 539 C CA . GLU A 1 71 ? -3.941 -6.435 3.989 1.00 90.06 71 GLU A CA 1
ATOM 540 C C . GLU A 1 71 ? -3.932 -6.628 5.514 1.00 90.06 71 GLU A C 1
ATOM 542 O O . GLU A 1 71 ? -4.986 -6.795 6.131 1.00 90.06 71 GLU A O 1
ATOM 547 N N . LYS A 1 72 ? -2.756 -6.538 6.157 1.00 90.94 72 LYS A N 1
ATOM 548 C CA . LYS A 1 72 ? -2.651 -6.662 7.619 1.00 90.94 72 LYS A CA 1
ATOM 549 C C . LYS A 1 72 ? -3.357 -5.514 8.331 1.00 90.94 72 LYS A C 1
ATOM 551 O O . LYS A 1 72 ? -4.051 -5.759 9.312 1.00 90.94 72 LYS A O 1
ATOM 556 N N . ILE A 1 73 ? -3.192 -4.288 7.836 1.00 89.75 73 ILE A N 1
ATOM 557 C CA . ILE A 1 73 ? -3.875 -3.104 8.371 1.00 89.75 73 ILE A CA 1
ATOM 558 C C . ILE A 1 73 ? -5.380 -3.234 8.161 1.00 89.75 73 ILE A C 1
ATOM 560 O O . ILE A 1 73 ? -6.156 -3.051 9.094 1.00 89.75 73 ILE A O 1
ATOM 564 N N . TYR A 1 74 ? -5.785 -3.614 6.952 1.00 86.00 74 TYR A N 1
ATOM 565 C CA . TYR A 1 74 ? -7.186 -3.767 6.600 1.00 86.00 74 TYR A CA 1
ATOM 566 C C . TYR A 1 74 ? -7.904 -4.782 7.497 1.00 86.00 74 TYR A C 1
ATOM 568 O O . TYR A 1 74 ? -8.994 -4.521 8.005 1.00 86.00 74 TYR A O 1
ATOM 576 N N . ARG A 1 75 ? -7.248 -5.915 7.777 1.00 85.12 75 ARG A N 1
ATOM 577 C CA . ARG A 1 75 ? -7.766 -6.936 8.691 1.00 85.12 75 ARG A CA 1
ATOM 578 C C . ARG A 1 75 ? -7.922 -6.426 10.126 1.00 85.12 75 ARG A C 1
ATOM 580 O O . ARG A 1 75 ? -8.854 -6.845 10.796 1.00 85.12 75 ARG A O 1
ATOM 587 N N . LEU A 1 76 ? -7.037 -5.547 10.603 1.00 83.88 76 LEU A N 1
ATOM 588 C CA . LEU A 1 76 ? -7.134 -4.973 11.953 1.00 83.88 76 LEU A CA 1
ATOM 589 C C . LEU A 1 76 ? -8.343 -4.044 12.098 1.00 83.88 76 LEU A C 1
ATOM 591 O O . LEU A 1 76 ? -9.004 -4.068 13.130 1.00 83.88 76 LEU A O 1
ATOM 595 N N . ILE A 1 77 ? -8.634 -3.245 11.069 1.00 76.38 77 ILE A N 1
ATOM 596 C CA . ILE A 1 77 ? -9.717 -2.252 11.105 1.00 76.38 77 ILE A CA 1
ATOM 597 C C . ILE A 1 77 ? -11.092 -2.919 10.939 1.00 76.38 77 ILE A C 1
ATOM 599 O O . ILE A 1 77 ? -12.067 -2.447 11.506 1.00 76.38 77 ILE A O 1
ATOM 603 N N . ASN A 1 78 ? -11.174 -4.037 10.211 1.00 63.31 78 ASN A N 1
ATOM 604 C CA . ASN A 1 78 ? -12.432 -4.737 9.919 1.00 63.31 78 ASN A CA 1
ATOM 605 C C . ASN A 1 78 ? -12.825 -5.809 10.967 1.00 63.31 78 ASN A C 1
ATOM 607 O O . ASN A 1 78 ? -13.700 -6.630 10.699 1.00 63.31 78 ASN A O 1
ATOM 611 N N . ILE A 1 79 ? -12.142 -5.862 12.119 1.00 53.81 79 ILE A N 1
ATOM 612 C CA . ILE A 1 79 ? -12.461 -6.758 13.255 1.00 53.81 79 ILE A CA 1
ATOM 613 C C . ILE A 1 79 ? -13.084 -5.983 14.442 1.00 53.81 79 ILE A C 1
ATOM 615 O O . ILE A 1 79 ? -13.509 -6.599 15.419 1.00 53.81 79 ILE A O 1
ATOM 619 N N . LEU A 1 80 ? -13.189 -4.653 14.351 1.00 41.41 80 LEU A N 1
ATOM 620 C CA . LEU A 1 80 ? -13.951 -3.805 15.280 1.00 41.41 80 LEU A CA 1
ATOM 621 C C . LEU A 1 80 ? -15.361 -3.541 14.739 1.00 41.41 80 LEU A C 1
ATOM 623 O O . LEU A 1 80 ? -16.278 -3.414 15.578 1.00 41.41 80 LEU A O 1
#

pLDDT: mean 81.42, std 15.11, range [37.72, 95.94]

Secondary structure (DSSP, 8-state):
------HHHHHH---S-PPP------HHHHHH-TT-STTSPPPP-TTTHHHHTT-HHHHHHTT--TTS-HHHHHHHHTT-

Radius of gyration: 16.07 Å; chains: 1; bounding box: 47×24×35 Å

Foldseek 3Di:
DDPPDDPVRCVVDVPDPDPDDDDDDCVVVCVVCVQPDPVSQHGDDQQCNCVSVVVCVVCVVVVHHSNGRVVVVSVVVSVD

Organism: NCBI:txid28085